Protein 5AFG (pdb70)

InterPro domains:
  IPR001841 Zinc finger, RING-type [PS50089] (438-479)
  IPR001876 Zinc finger, RanBP2-type [PF00641] (300-327)
  IPR001876 Zinc finger, RanBP2-type [PS01358] (303-322)
  IPR001876 Zinc finger, RanBP2-type [PS50199] (299-328)
  IPR003121 SWIB/MDM2 domain [PF02201] (34-95)
  IPR003121 SWIB/MDM2 domain [PS51925] (26-109)
  IPR013083 Zinc finger, RING/FYVE/PHD-type [G3DSA:3.30.40.10] (427-491)
  IPR016495 p53 negative regulator Mdm2/Mdm4 [PIRSF006748] (1-491)
  IPR028340 E3 ubiquitin-protein ligase Mdm2 [PIRSF500700] (4-491)
  IPR036443 Zinc finger, RanBP2-type superfamily [SSF90209] (290-334)
  IPR036885 SWIB/MDM2 domain superfamily [G3DSA:1.10.245.10] (1-114)
  IPR036885 SWIB/MDM2 domain superfamily [SSF47592] (18-120)
  IPR036885 SWIB/MDM2 domain superfamily [SSF47592] (189-283)
  IPR044080 MDM2, modified RING finger, HC subclass [cd16783] (435-491)

GO terms:
  GO:0005515 protein binding (F, IPI)
  GO:0061630 ubiquitin protein ligase activity (F, IDA)
  GO:0043161 proteasome-mediated ubiquitin-dependent protein catabolic process (P, IDA)
  GO:1901797 negative regulation of signal transduction by p53 class mediator (P, IDA)
  GO:0061630 ubiquitin protein ligase activity (F, TAS)
  GO:0043161 proteasome-mediated ubiquitin-dependent protein catabolic process (P, TAS)
  GO:1901797 negative regulation of signal transduction by p53 class mediator (P, TAS)
  GO:0000209 protein polyubiquitination (P, TAS)
  GO:0006511 ubiquitin-dependent protein catabolic process (P, IGI)
  GO:0051865 protein autoubiquitination (P, IMP)
  GO:0006511 ubiquitin-dependent protein catabolic process (P, IMP)
  GO:0008097 5S rRNA binding (F, IDA)
  GO:0005634 nucleus (C, IDA)
  GO:0005730 nucleolus (C, IDA)
  GO:0005737 cytoplasm (C, IDA)
  GO:0016874 ligase activity (F, IDA)
  GO:0043021 ribonucleoprotein complex binding (F, IDA)
  GO:0016567 protein ubiquitination (P, IDA)
  GO:0006511 ubiquitin-dependent protein catabolic process (P, IDA)
  GO:0006915 apoptotic process (P, IDA)

CATH classification: 1.10.245.10

Sequence (94 aa):
TLVRPKPLLLKLLKSVGAQKDTYTMKEVLFYLLGQYIMTTKRLYDDAAQQHIVYCSNDLLGDLFGVPSFSVKEHRKIYTMIYRNLVTFAEYWAQLAS

Organism: Homo sapiens (NCBI:txid9606)

Secondary structur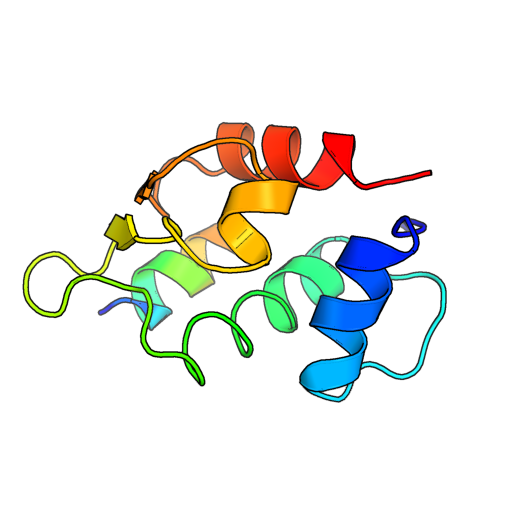e (DSSP, 8-state):
-EE-B-HHHHHHHHTTT---S-EEHHHHHHHHHHHHHHTT-B-SSSTTEEE-TTSHHHHHHTSSEEETT-HHHHHHHHHTTB-/-HHHHHHHHH-

Solvent-accessible surface area: 5499 Å² total

Structure (mmCIF, N/CA/C/O backbone):
data_5AFG
#
_entry.id   5AFG
#
_cell.length_a   36.821
_cell.length_b   36.821
_cell.length_c   177.416
_cell.angle_alpha   90.00
_cell.angle_beta   90.00
_cell.angle_gamma   90.00
#
_symmetry.space_group_name_H-M   'P 41 21 2'
#
loop_
_entity.id
_entity.type
_entity.pdbx_description
1 polymer 'E3 UBIQUITIN-PROTEIN LIGASE MDM2'
2 polymer 'STAPLED PEPTIDE'
3 non-polymer "1,8-DIETHYL-1,8-DIHYDRODIBENZO[3,4:7,8][1,2,3]TRIAZOLO[4',5':5,6]CYCLOOCTA[1,2-D][1,2,3]TRIAZOLE"
4 water water
#
loop_
_atom_site.group_PDB
_atom_site.id
_atom_site.type_symbol
_atom_site.label_atom_id
_atom_site.label_alt_id
_atom_site.label_comp_id
_atom_site.label_asym_id
_atom_site.label_entity_id
_atom_site.label_seq_id
_atom_site.pdbx_PDB_ins_code
_atom_site.Cartn_x
_atom_site.Cartn_y
_atom_site.Cartn_z
_atom_site.occupancy
_atom_site.B_iso_or_equiv
_atom_site.auth_seq_id
_atom_site.auth_comp_id
_atom_site.auth_asym_id
_atom_site.auth_atom_id
_atom_site.pdbx_PDB_model_num
ATOM 1 N N . THR A 1 15 ? 15.062 2.645 -31.696 1.00 59.01 26 THR A N 1
ATOM 2 C CA . THR A 1 15 ? 13.589 2.467 -31.892 1.00 48.45 26 THR A CA 1
ATOM 3 C C . THR A 1 15 ? 12.983 1.751 -30.631 1.00 43.80 26 THR A C 1
ATOM 4 O O . THR A 1 15 ? 12.461 2.456 -29.795 1.00 30.32 26 THR A O 1
ATOM 8 N N . LEU A 1 16 ? 13.119 0.422 -30.465 1.00 38.69 27 LEU A N 1
ATOM 9 C CA . LEU A 1 16 ? 12.156 -0.398 -29.650 1.00 38.31 27 LEU A CA 1
ATOM 10 C C . LEU A 1 16 ? 12.681 -1.188 -28.446 1.00 38.00 27 LEU A C 1
ATOM 11 O O . LEU A 1 16 ? 13.782 -1.717 -28.501 1.00 43.13 27 LEU A O 1
ATOM 16 N N . VAL A 1 17 ? 11.849 -1.311 -27.389 1.00 29.20 28 VAL A N 1
ATOM 17 C CA . VAL A 1 17 ? 12.181 -2.054 -26.192 1.00 22.56 28 VAL A CA 1
ATOM 18 C C . VAL A 1 17 ? 11.099 -3.061 -25.769 1.00 22.03 28 VAL A C 1
ATOM 19 O O . VAL A 1 17 ? 9.944 -2.910 -26.130 1.00 22.44 28 VAL A O 1
ATOM 23 N N . ARG A 1 18 ? 11.533 -4.084 -25.081 1.00 19.59 29 ARG A N 1
ATOM 24 C CA . ARG A 1 18 ? 10.699 -5.192 -24.626 1.00 22.32 29 ARG A CA 1
ATOM 25 C C . ARG A 1 18 ? 10.648 -5.263 -23.113 1.00 21.30 29 ARG A C 1
ATOM 26 O O . ARG A 1 18 ? 11.564 -5.822 -22.415 1.00 21.10 29 ARG A O 1
ATOM 34 N N . PRO A 1 19 ? 9.531 -4.754 -22.545 1.00 19.44 30 PRO A N 1
ATOM 35 C CA . PRO A 1 19 ? 9.375 -4.868 -21.111 1.00 19.27 30 PRO A CA 1
ATOM 36 C C . PRO A 1 19 ? 9.346 -6.304 -20.661 1.00 22.27 30 PRO A C 1
ATOM 37 O O . PRO A 1 19 ? 8.746 -7.194 -21.324 1.00 21.56 30 PRO A O 1
ATOM 41 N N . LYS A 1 20 ? 9.985 -6.501 -19.538 1.00 21.91 31 LYS A N 1
ATOM 42 C CA . LYS A 1 20 ? 9.777 -7.686 -18.752 1.00 24.77 31 LYS A CA 1
ATOM 43 C C . LYS A 1 20 ? 8.358 -7.794 -18.222 1.00 24.70 31 LYS A C 1
ATOM 44 O O . LYS A 1 20 ? 7.598 -6.822 -18.277 1.00 23.37 31 LYS A O 1
ATOM 50 N N . PRO A 1 21 ? 7.979 -8.992 -17.746 1.00 24.99 32 PRO A N 1
ATOM 51 C CA . PRO A 1 21 ? 6.581 -9.297 -17.479 1.00 24.15 32 PRO A CA 1
ATOM 52 C C . PRO A 1 21 ? 5.915 -8.364 -16.525 1.00 23.08 32 PRO A C 1
ATOM 53 O O . PRO A 1 21 ? 4.810 -7.978 -16.797 1.00 23.71 32 PRO A O 1
ATOM 57 N N . LEU A 1 22 ? 6.571 -7.962 -15.446 1.00 21.42 33 LEU A N 1
ATOM 58 C CA . LEU A 1 22 ? 5.893 -7.157 -14.442 1.00 22.75 33 LEU A CA 1
ATOM 59 C C . LEU A 1 22 ? 5.694 -5.726 -14.892 1.00 21.59 33 LEU A C 1
ATOM 60 O O . LEU A 1 22 ? 4.630 -5.147 -14.649 1.00 20.60 33 LEU A O 1
ATOM 65 N N . LEU A 1 23 ? 6.709 -5.165 -15.558 1.00 19.19 34 LEU A N 1
ATOM 66 C CA . LEU A 1 23 ? 6.554 -3.848 -16.166 1.00 19.13 34 LEU A CA 1
ATOM 67 C C . LEU A 1 23 ? 5.469 -3.865 -17.241 1.00 18.40 34 LEU A C 1
ATOM 68 O O . LEU A 1 23 ? 4.687 -2.935 -17.352 1.00 16.07 34 LEU A O 1
ATOM 73 N N . LEU A 1 24 ? 5.402 -4.945 -18.020 1.00 18.16 35 LEU A N 1
ATOM 74 C CA . LEU A 1 24 ? 4.429 -5.065 -19.044 1.00 19.18 35 LEU A CA 1
ATOM 75 C C . LEU A 1 24 ? 3.017 -5.108 -18.449 1.00 18.84 35 LEU A C 1
ATOM 76 O O . LEU A 1 24 ? 2.082 -4.467 -18.950 1.00 17.30 35 LEU A O 1
ATOM 81 N N . LYS A 1 25 ? 2.878 -5.779 -17.345 1.00 18.80 36 LYS A N 1
ATOM 82 C CA . LYS A 1 25 ? 1.619 -5.758 -16.632 1.00 22.32 36 LYS A CA 1
ATOM 83 C C . LYS A 1 25 ? 1.238 -4.357 -16.171 1.00 20.83 36 LYS A C 1
ATOM 84 O O . LYS A 1 25 ? 0.118 -3.955 -16.344 1.00 19.94 36 LYS A O 1
ATOM 90 N N . LEU A 1 26 ? 2.168 -3.615 -15.590 1.00 19.21 37 LEU A N 1
ATOM 91 C CA . LEU A 1 26 ? 1.900 -2.209 -15.251 1.00 18.07 37 LEU A CA 1
ATOM 92 C C . LEU A 1 26 ? 1.386 -1.396 -16.456 1.00 17.90 37 LEU A C 1
ATOM 93 O O . LEU A 1 26 ? 0.343 -0.707 -16.364 1.00 18.76 37 LEU A O 1
ATOM 98 N N . LEU A 1 27 ? 2.102 -1.468 -17.588 1.00 17.08 38 LEU A N 1
ATOM 99 C CA . LEU A 1 27 ? 1.731 -0.701 -18.793 1.00 18.57 38 LEU A CA 1
ATOM 100 C C . LEU A 1 27 ? 0.330 -1.113 -19.332 1.00 18.10 38 LEU A C 1
ATOM 101 O O . LEU A 1 27 ? -0.458 -0.263 -19.696 1.00 18.55 38 LEU A O 1
ATOM 106 N N . LYS A 1 28 ? 0.076 -2.413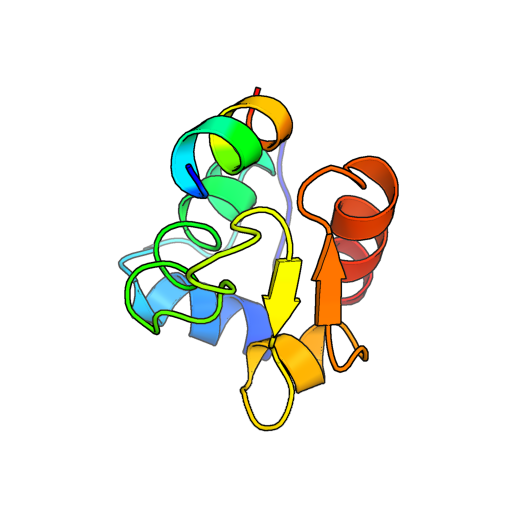 -19.353 1.00 15.89 39 LYS A N 1
ATOM 107 C CA . LYS A 1 28 ? -1.188 -2.939 -19.870 1.00 19.41 39 LYS A CA 1
ATOM 108 C C . LYS A 1 28 ? -2.350 -2.535 -18.949 1.00 18.63 39 LYS A C 1
ATOM 109 O O . LYS A 1 28 ? -3.485 -2.375 -19.402 1.00 21.38 39 LYS A O 1
ATOM 115 N N . SER A 1 29 ? -2.045 -2.287 -17.695 1.00 17.15 40 SER A N 1
ATOM 116 C CA . SER A 1 29 ? -3.054 -1.807 -16.755 1.00 21.05 40 SER A CA 1
ATOM 117 C C . SER A 1 29 ? -3.565 -0.419 -17.078 1.00 22.51 40 SER A C 1
ATOM 118 O O . SER A 1 29 ? -4.628 -0.040 -16.576 1.00 21.13 40 SER A O 1
ATOM 121 N N . VAL A 1 30 ? -2.838 0.337 -17.905 1.00 17.73 41 VAL A N 1
ATOM 122 C CA . VAL A 1 30 ? -3.287 1.696 -18.293 1.00 18.58 41 VAL A CA 1
ATOM 123 C C . VAL A 1 30 ? -3.445 1.778 -19.786 1.00 17.38 41 VAL A C 1
ATOM 124 O O . VAL A 1 30 ? -3.232 2.826 -20.385 1.00 18.50 41 VAL A O 1
ATOM 128 N N . GLY A 1 31 ? -3.816 0.667 -20.406 1.00 16.58 42 GLY A N 1
ATOM 129 C CA . GLY A 1 31 ? -4.226 0.672 -21.804 1.00 18.30 42 GLY A CA 1
ATOM 130 C C . GLY A 1 31 ? -3.269 0.202 -22.895 1.00 19.21 42 GLY A C 1
ATOM 131 O O . GLY A 1 31 ? -3.637 0.102 -24.045 1.00 17.89 42 GLY A O 1
ATOM 132 N N . ALA A 1 32 ? -2.052 -0.147 -22.512 1.00 17.29 43 ALA A N 1
ATOM 133 C CA . ALA A 1 32 ? -1.034 -0.534 -23.518 1.00 17.02 43 ALA A CA 1
ATOM 134 C C . ALA A 1 32 ? -1.399 -1.867 -24.125 1.00 16.01 43 ALA A C 1
ATOM 135 O O . ALA A 1 32 ? -1.905 -2.749 -23.439 1.00 15.71 43 ALA A O 1
ATOM 137 N N . GLN A 1 33 ? -1.153 -2.001 -25.423 1.00 17.37 44 GLN A N 1
ATOM 138 C CA . GLN A 1 33 ? -1.671 -3.137 -26.167 1.00 20.39 44 GLN A CA 1
ATOM 139 C C . GLN A 1 33 ? -0.563 -4.032 -26.712 1.00 22.81 44 GLN A C 1
ATOM 140 O O . GLN A 1 33 ? -0.866 -5.017 -27.352 1.00 24.02 44 GLN A O 1
ATOM 146 N N . LYS A 1 34 ? 0.694 -3.644 -26.556 1.00 22.89 45 LYS A N 1
ATOM 147 C CA . LYS A 1 34 ? 1.813 -4.276 -27.307 1.00 22.75 45 LYS A CA 1
ATOM 148 C C . LYS A 1 34 ? 2.779 -5.023 -26.405 1.00 23.54 45 LYS A C 1
ATOM 149 O O . LYS A 1 34 ? 2.661 -4.932 -25.176 1.00 20.15 45 LYS A O 1
ATOM 155 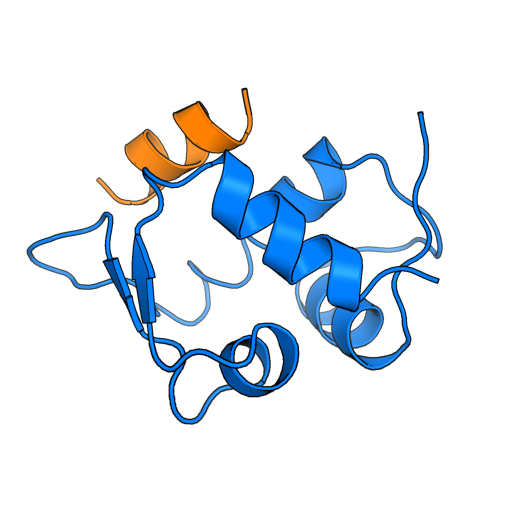N N . ASP A 1 35 ? 3.728 -5.784 -27.024 1.00 23.16 46 ASP A N 1
ATOM 156 C CA . ASP A 1 35 ? 4.832 -6.397 -26.286 1.00 23.71 46 ASP A CA 1
ATOM 157 C C . ASP A 1 35 ? 6.117 -5.590 -26.356 1.00 21.64 46 ASP A C 1
ATOM 158 O O . ASP A 1 35 ? 7.007 -5.802 -25.565 1.00 21.87 46 ASP A O 1
ATOM 163 N N . THR A 1 36 ? 6.191 -4.707 -27.318 1.00 21.37 47 THR A N 1
ATOM 164 C CA . THR A 1 36 ? 7.340 -3.863 -27.489 1.00 22.53 47 THR A CA 1
ATOM 165 C C . THR A 1 36 ? 6.893 -2.429 -27.775 1.00 20.18 47 THR A C 1
ATOM 166 O O . THR A 1 36 ? 5.805 -2.197 -28.304 1.00 19.42 47 THR A O 1
ATOM 170 N N . TYR A 1 37 ? 7.736 -1.477 -27.374 1.00 19.46 48 TYR A N 1
ATOM 171 C CA . TYR A 1 37 ? 7.422 -0.060 -27.333 1.00 19.56 48 TYR A CA 1
ATOM 172 C C . TYR A 1 37 ? 8.625 0.789 -27.617 1.00 19.49 48 TYR A C 1
ATOM 173 O O . TYR A 1 37 ? 9.741 0.367 -27.337 1.00 24.75 48 TYR A O 1
ATOM 182 N N . THR A 1 38 ? 8.401 2.003 -28.054 1.00 18.77 49 THR A N 1
ATOM 183 C CA . THR A 1 38 ? 9.436 3.014 -27.947 1.00 21.36 49 THR A CA 1
ATOM 184 C C . THR A 1 38 ? 9.546 3.433 -26.478 1.00 22.61 49 THR A C 1
ATOM 185 O O . THR A 1 38 ? 8.591 3.255 -25.710 1.00 20.55 49 THR A O 1
ATOM 189 N N . MET A 1 39 ? 10.699 3.977 -26.090 1.00 22.76 50 MET A N 1
ATOM 190 C CA . MET A 1 39 ? 10.831 4.519 -24.748 1.00 21.99 50 MET A CA 1
ATOM 191 C C . MET A 1 39 ? 9.816 5.612 -24.489 1.00 20.10 50 MET A C 1
ATOM 192 O O . MET A 1 39 ? 9.328 5.711 -23.373 1.00 17.74 50 MET A O 1
ATOM 197 N N . LYS A 1 40 ? 9.488 6.414 -25.493 1.00 19.18 51 LYS A N 1
ATOM 198 C CA . LYS A 1 40 ? 8.570 7.512 -25.239 1.00 21.04 51 LYS A CA 1
ATOM 199 C C . LYS A 1 40 ? 7.177 6.943 -24.903 1.00 17.52 51 LYS A C 1
ATOM 200 O O . LYS A 1 40 ? 6.488 7.522 -24.079 1.00 16.17 51 LYS A O 1
ATOM 206 N N . GLU A 1 41 ? 6.790 5.864 -25.583 1.00 15.84 52 GLU A N 1
ATOM 207 C CA . GLU A 1 41 ? 5.513 5.158 -25.238 1.00 16.10 52 GLU A CA 1
ATOM 208 C C . GLU A 1 41 ? 5.564 4.542 -23.828 1.00 15.24 52 GLU A C 1
ATOM 209 O O . GLU A 1 41 ? 4.561 4.546 -23.070 1.00 14.45 52 GLU A O 1
ATOM 215 N N . VAL A 1 42 ? 6.708 3.954 -23.481 1.00 14.49 53 VAL A N 1
ATOM 216 C CA . VAL A 1 42 ? 6.912 3.498 -22.117 1.00 14.26 53 VAL A CA 1
ATOM 217 C C . VAL A 1 42 ? 6.690 4.638 -21.106 1.00 13.08 53 VAL A C 1
ATOM 218 O O . VAL A 1 42 ? 5.957 4.443 -20.158 1.00 11.59 53 VAL A O 1
ATOM 222 N N . LEU A 1 43 ? 7.291 5.820 -21.317 1.00 12.06 54 LEU A N 1
ATOM 223 C CA . LEU A 1 43 ? 7.172 6.950 -20.404 1.00 12.47 54 LEU A CA 1
ATOM 224 C C . LEU A 1 43 ? 5.702 7.397 -20.394 1.00 13.80 54 LEU A C 1
ATOM 225 O O . LEU A 1 43 ? 5.197 7.740 -19.371 1.00 12.71 54 LEU A O 1
ATOM 230 N N . PHE A 1 44 ? 5.076 7.345 -21.557 1.00 12.42 55 PHE A N 1
ATOM 231 C CA . PHE A 1 44 ? 3.682 7.739 -21.698 1.00 14.09 55 PHE A CA 1
ATOM 232 C C . PHE A 1 44 ? 2.768 6.903 -20.811 1.00 12.64 55 PHE A C 1
ATOM 233 O O . PHE A 1 44 ? 2.000 7.477 -20.018 1.00 13.40 55 PHE A O 1
ATOM 241 N N . TYR A 1 45 ? 2.841 5.575 -20.931 1.00 12.97 56 TYR A N 1
ATOM 242 C CA . TYR A 1 45 ? 2.028 4.719 -20.076 1.00 13.04 56 TYR A CA 1
ATOM 243 C C . TYR A 1 45 ? 2.418 4.773 -18.614 1.00 15.64 56 TYR A C 1
ATOM 244 O O . TYR A 1 45 ? 1.549 4.738 -17.714 1.00 14.93 56 TYR A O 1
ATOM 253 N N . LEU A 1 46 ? 3.739 4.893 -18.328 1.00 14.73 57 LEU A N 1
ATOM 254 C CA A LEU A 1 46 ? 4.153 5.064 -16.963 0.50 15.18 57 LEU A CA 1
ATOM 255 C C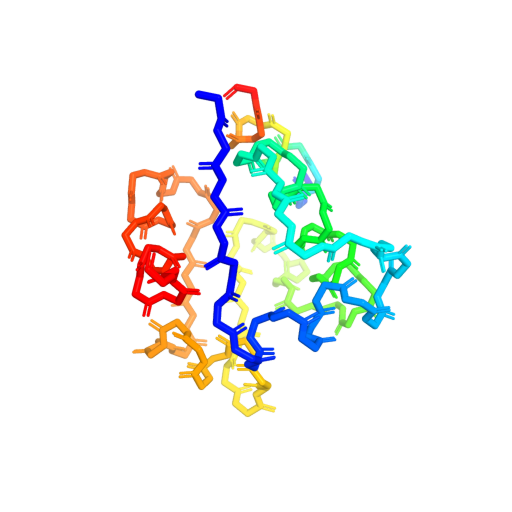A B LEU A 1 46 ? 4.253 5.064 -16.963 0.50 15.18 57 LEU A CA 1
ATOM 256 C C . LEU A 1 46 ? 3.557 6.337 -16.362 1.00 13.59 57 LEU A C 1
ATOM 257 O O . LEU A 1 46 ? 3.122 6.355 -15.196 1.00 12.69 57 LEU A O 1
ATOM 266 N N . GLY A 1 47 ? 3.556 7.427 -17.111 1.00 13.06 58 GLY A N 1
ATOM 267 C CA . GLY A 1 47 ? 2.895 8.667 -16.694 1.00 13.49 58 GLY A CA 1
ATOM 268 C C . GLY A 1 47 ? 1.390 8.484 -16.343 1.00 14.00 58 GLY A C 1
ATOM 269 O O . GLY A 1 47 ? 0.901 9.027 -15.325 1.00 13.74 58 GLY A O 1
ATOM 270 N N . GLN A 1 48 ? 0.653 7.796 -17.222 1.00 13.31 59 GLN A N 1
ATOM 271 C CA . GLN A 1 48 ? -0.759 7.443 -16.952 1.00 14.56 59 GLN A CA 1
ATOM 272 C C . GLN A 1 48 ? -0.906 6.711 -15.642 1.00 14.96 59 GLN A C 1
ATOM 273 O O . GLN A 1 48 ? -1.776 7.065 -14.804 1.00 16.06 59 GLN A O 1
ATOM 279 N N . TYR A 1 49 ? -0.023 5.731 -15.422 1.00 14.97 60 TYR A N 1
ATOM 280 C CA . TYR A 1 49 ? 0.014 4.976 -14.201 1.00 15.93 60 TYR A CA 1
ATOM 281 C C . TYR A 1 49 ? 0.201 5.845 -12.939 1.00 16.44 60 TYR A C 1
ATOM 282 O O . TYR A 1 49 ? -0.564 5.745 -11.976 1.00 14.47 60 TYR A O 1
ATOM 291 N N . ILE A 1 50 ? 1.198 6.728 -12.950 1.00 14.49 61 ILE A N 1
ATOM 292 C CA . ILE A 1 50 ? 1.553 7.559 -11.809 1.00 14.99 61 ILE A CA 1
ATOM 293 C C . ILE A 1 50 ? 0.364 8.480 -11.487 1.00 17.53 61 ILE A C 1
ATOM 294 O O . ILE A 1 50 ? -0.035 8.632 -10.303 1.00 15.32 61 ILE A O 1
ATOM 299 N N . MET A 1 51 ? -0.211 9.060 -12.530 1.00 16.79 62 MET A N 1
ATOM 300 C CA . MET A 1 51 ? -1.361 9.924 -12.377 1.00 21.70 62 MET A CA 1
ATOM 301 C C . MET A 1 51 ? -2.571 9.168 -11.890 1.00 22.07 62 MET A C 1
ATOM 302 O O . MET A 1 51 ? -3.236 9.648 -10.983 1.00 23.36 62 MET A O 1
ATOM 307 N N . THR A 1 52 ? -2.916 8.0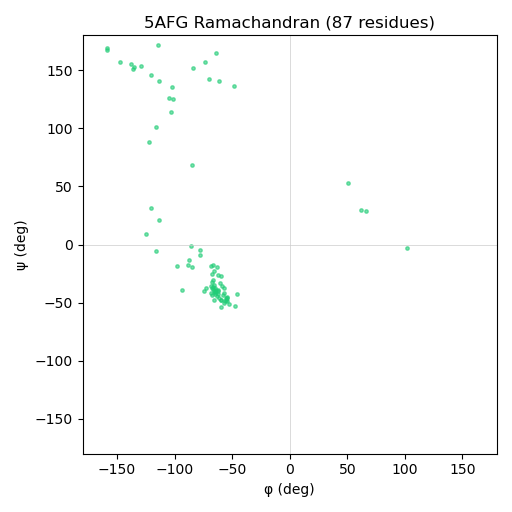26 -12.477 1.00 22.94 63 THR A N 1
ATOM 308 C CA A THR A 1 52 ? -4.109 7.314 -12.028 0.50 23.51 63 THR A CA 1
ATOM 309 C CA B THR A 1 52 ? -4.115 7.339 -12.015 0.50 23.40 63 THR A CA 1
ATOM 310 C C . THR A 1 52 ? -3.965 6.931 -10.553 1.00 25.27 63 THR A C 1
ATOM 311 O O . THR A 1 52 ? -4.926 7.030 -9.803 1.00 22.71 63 THR A O 1
ATOM 318 N N . LYS A 1 53 ? -2.765 6.480 -10.142 1.00 22.70 64 LYS A N 1
ATOM 319 C CA . LYS A 1 53 ? -2.572 6.083 -8.769 1.00 22.88 64 LYS A CA 1
ATOM 320 C C . LYS A 1 53 ? -2.201 7.227 -7.822 1.00 22.37 64 LYS A C 1
ATOM 321 O O . LYS A 1 53 ? -1.992 6.974 -6.631 1.00 23.81 64 LYS A O 1
ATOM 327 N N . ARG A 1 54 ? -2.065 8.451 -8.350 1.00 21.23 65 ARG A N 1
ATOM 328 C CA . ARG A 1 54 ? -1.712 9.648 -7.573 1.00 24.17 65 ARG A CA 1
ATOM 329 C C . ARG A 1 54 ? -0.500 9.459 -6.710 1.00 25.30 65 ARG A C 1
ATOM 330 O O . ARG A 1 54 ? -0.528 9.762 -5.502 1.00 22.48 65 ARG A O 1
ATOM 338 N N . LEU A 1 55 ? 0.593 9.006 -7.318 1.00 20.14 66 LEU A N 1
ATOM 339 C CA . LEU A 1 55 ? 1.783 8.641 -6.552 1.00 19.22 66 LEU A CA 1
ATOM 340 C C . LEU A 1 55 ? 2.701 9.818 -6.307 1.00 18.60 66 LEU A C 1
ATOM 341 O O . LEU A 1 55 ? 3.564 9.711 -5.510 1.00 19.85 66 LEU A O 1
ATOM 346 N N . TYR A 1 56 ? 2.500 10.935 -7.007 1.00 19.34 67 TYR A N 1
ATOM 347 C CA . TYR A 1 56 ? 3.323 12.120 -6.827 1.00 20.47 67 TYR A CA 1
ATOM 348 C C . TYR A 1 56 ? 2.856 12.975 -5.664 1.00 25.59 67 TYR A C 1
ATOM 349 O O . TYR A 1 56 ? 1.651 12.966 -5.317 1.00 23.90 67 TYR A O 1
ATOM 358 N N . ASP A 1 57 ? 3.809 13.690 -5.072 1.00 23.35 68 ASP A N 1
ATOM 359 C CA A ASP A 1 57 ? 3.569 14.546 -3.873 0.50 27.08 68 ASP A CA 1
ATOM 360 C CA B ASP A 1 57 ? 3.669 14.546 -3.873 0.50 27.08 68 ASP A CA 1
ATOM 361 C C . ASP A 1 57 ? 2.731 15.759 -4.274 1.00 24.58 68 ASP A C 1
ATOM 362 O O . ASP A 1 57 ? 3.058 16.439 -5.198 1.00 21.18 68 ASP A O 1
ATOM 371 N N . ALA A 1 58 ? 1.612 16.007 -3.620 1.00 26.58 69 ALA A N 1
ATOM 372 C CA . ALA A 1 58 ? 0.775 17.134 -3.991 1.00 28.63 69 ALA A CA 1
ATOM 373 C C . ALA A 1 58 ? 1.452 18.510 -3.895 1.00 27.09 69 ALA A C 1
ATOM 374 O O . ALA A 1 58 ? 1.104 19.394 -4.650 1.00 23.50 69 ALA A O 1
ATOM 376 N N . ALA A 1 59 ? 2.446 18.680 -3.022 1.00 27.49 70 ALA A N 1
ATOM 377 C CA . ALA A 1 59 ? 3.120 19.990 -2.839 1.00 30.81 70 ALA A CA 1
ATOM 378 C C . ALA A 1 59 ? 4.378 20.122 -3.723 1.00 36.09 70 ALA A C 1
ATOM 379 O O . ALA A 1 59 ? 4.643 21.174 -4.325 1.00 40.11 70 ALA A O 1
ATOM 381 N N . GLN A 1 60 ? 5.124 19.017 -3.840 1.00 34.10 71 GLN A N 1
ATOM 382 C CA . GLN A 1 60 ? 6.347 18.994 -4.627 1.00 30.19 71 GLN A CA 1
ATOM 383 C C . GLN A 1 60 ? 6.121 17.899 -5.668 1.00 21.95 71 GLN A C 1
ATOM 384 O O . GLN A 1 60 ? 6.428 16.742 -5.435 1.00 19.26 71 GLN A O 1
ATOM 390 N N . GLN A 1 61 ? 5.528 18.316 -6.777 1.00 21.05 72 GLN A N 1
ATOM 391 C CA . GLN A 1 61 ? 4.954 17.424 -7.737 1.00 20.84 72 GLN A CA 1
ATOM 392 C C . GLN A 1 61 ? 5.960 16.760 -8.625 1.00 19.58 72 GLN A C 1
ATOM 393 O O . GLN A 1 61 ? 5.595 15.858 -9.374 1.00 21.14 72 GLN A O 1
ATOM 399 N N . HIS A 1 62 ? 7.229 17.125 -8.507 1.00 18.11 73 HIS A N 1
ATOM 400 C CA . HIS A 1 62 ? 8.266 16.304 -9.115 1.00 18.38 73 HIS A CA 1
ATOM 401 C C . HIS A 1 62 ? 8.645 15.031 -8.349 1.00 17.28 73 HIS A C 1
ATOM 402 O O . HIS A 1 62 ? 9.412 14.201 -8.878 1.00 15.06 73 HIS A O 1
ATOM 409 N N . ILE A 1 63 ? 8.163 14.839 -7.112 1.00 14.25 74 ILE A N 1
ATOM 410 C CA . ILE A 1 63 ? 8.613 13.723 -6.340 1.00 16.80 74 ILE A CA 1
ATOM 411 C C . ILE A 1 63 ? 7.538 12.638 -6.410 1.00 16.72 74 ILE A C 1
ATOM 412 O O . ILE A 1 63 ? 6.355 12.897 -6.118 1.00 18.39 74 ILE A O 1
ATOM 417 N N . VAL A 1 64 ? 7.935 11.448 -6.826 1.00 16.04 75 VAL A N 1
ATOM 418 C CA . VAL A 1 64 ? 7.043 10.314 -6.944 1.00 15.65 75 VAL A CA 1
ATOM 419 C C . VAL A 1 64 ? 7.332 9.373 -5.775 1.00 18.93 75 VAL A C 1
ATOM 420 O O . VAL A 1 64 ? 8.510 8.958 -5.539 1.00 15.98 75 VAL A O 1
ATOM 424 N N . TYR A 1 65 ? 6.257 9.042 -5.032 1.00 17.76 76 TYR A N 1
ATOM 425 C CA . TYR A 1 65 ? 6.372 8.083 -3.900 1.00 21.24 76 TYR A CA 1
ATOM 426 C C . TYR A 1 65 ? 5.825 6.755 -4.298 1.00 23.49 76 TYR A C 1
ATOM 427 O O . TYR A 1 65 ? 4.634 6.625 -4.568 1.00 22.78 76 TYR A O 1
ATOM 436 N N . CYS A 1 66 ? 6.705 5.780 -4.368 1.00 23.99 77 CYS A N 1
ATOM 437 C CA . CYS A 1 66 ? 6.349 4.487 -4.972 1.00 24.47 77 CYS A CA 1
ATOM 438 C C . CYS A 1 66 ? 6.599 3.335 -4.039 1.00 25.29 77 CYS A C 1
ATOM 439 O O . CYS A 1 66 ? 6.458 2.202 -4.421 1.00 25.41 77 CYS A O 1
ATOM 442 N N . SER A 1 67 ? 6.911 3.632 -2.774 1.00 34.62 78 SER A N 1
ATOM 443 C CA . SER A 1 67 ? 6.787 2.660 -1.679 1.00 35.01 78 SER A CA 1
ATOM 444 C C . SER A 1 67 ? 5.478 1.965 -1.672 1.00 34.79 78 SER A C 1
ATOM 445 O O . SER A 1 67 ? 4.436 2.581 -1.820 1.00 39.66 78 SER A O 1
ATOM 448 N N . ASN A 1 68 ? 5.515 0.677 -1.463 1.00 37.59 79 ASN A N 1
ATOM 449 C CA . ASN A 1 68 ? 4.288 -0.050 -1.326 1.00 45.03 79 ASN A CA 1
ATOM 450 C C . ASN A 1 68 ? 3.417 0.018 -2.593 1.00 45.10 79 ASN A C 1
ATOM 451 O O . ASN A 1 68 ? 2.169 -0.019 -2.537 1.00 37.03 79 ASN A O 1
ATOM 456 N N . ASP A 1 69 ? 4.089 0.145 -3.744 1.00 35.61 80 ASP A N 1
ATOM 457 C CA . ASP A 1 69 ? 3.405 0.049 -5.022 1.00 30.53 80 ASP A CA 1
ATOM 458 C C . ASP A 1 69 ? 4.244 -0.842 -5.927 1.00 23.47 80 ASP A C 1
ATOM 459 O O . ASP A 1 69 ? 5.443 -0.915 -5.775 1.00 25.88 80 ASP A O 1
ATOM 464 N N . LEU A 1 70 ? 3.597 -1.500 -6.875 1.00 26.20 81 LEU A N 1
ATOM 465 C CA . LEU A 1 70 ? 4.267 -2.264 -7.902 1.00 24.37 81 LEU A CA 1
ATOM 466 C C . LEU A 1 70 ? 5.445 -1.434 -8.502 1.00 25.68 81 LEU A C 1
ATOM 467 O O . LEU A 1 70 ? 6.552 -1.955 -8.697 1.00 25.54 81 LEU A O 1
ATOM 472 N N . LEU A 1 71 ? 5.211 -0.134 -8.743 1.00 22.14 82 LEU A N 1
ATOM 473 C CA . LEU A 1 71 ? 6.267 0.686 -9.354 1.00 19.98 82 LEU A CA 1
ATOM 474 C C . LEU A 1 71 ? 7.556 0.671 -8.531 1.00 19.20 82 LEU A C 1
ATOM 475 O O . LEU A 1 71 ? 8.657 0.673 -9.045 1.00 19.75 82 LEU A O 1
ATOM 480 N N . GLY A 1 72 ? 7.405 0.672 -7.213 1.00 20.60 83 GLY A N 1
ATOM 481 C CA . GLY A 1 72 ? 8.552 0.690 -6.331 1.00 22.72 83 GLY A CA 1
ATOM 482 C C . GLY A 1 72 ? 9.296 -0.605 -6.291 1.00 22.08 83 GLY A C 1
ATOM 483 O O . GLY A 1 72 ? 10.523 -0.600 -6.247 1.00 26.98 83 GLY A O 1
ATOM 484 N N . ASP A 1 73 ? 8.562 -1.701 -6.348 1.00 23.98 84 ASP A N 1
ATOM 485 C CA . ASP A 1 73 ? 9.149 -3.021 -6.586 1.00 28.61 84 ASP A CA 1
ATOM 486 C C . ASP A 1 73 ? 9.994 -3.047 -7.901 1.00 30.57 84 ASP A C 1
ATOM 487 O O . ASP A 1 73 ? 11.145 -3.529 -7.904 1.00 27.25 84 ASP A O 1
ATOM 492 N N . LEU A 1 74 ? 9.445 -2.491 -8.988 1.00 24.15 85 LEU A N 1
ATOM 493 C CA . LEU A 1 74 ? 10.179 -2.461 -10.250 1.00 23.10 85 LEU A CA 1
ATOM 494 C C . LEU A 1 74 ? 11.396 -1.589 -10.266 1.00 20.88 85 LEU A C 1
ATOM 495 O O . LEU A 1 74 ? 12.425 -1.963 -10.852 1.00 20.10 85 LEU A O 1
ATOM 500 N N . PHE A 1 75 ? 11.275 -0.405 -9.704 1.00 17.39 86 PHE A N 1
ATOM 501 C CA . PHE A 1 75 ? 12.340 0.587 -9.769 1.00 18.06 86 PHE A CA 1
ATOM 502 C C . PHE A 1 75 ? 13.366 0.369 -8.676 1.00 20.61 86 PHE A C 1
ATOM 503 O O . PHE A 1 75 ? 14.493 0.864 -8.784 1.00 21.77 86 PHE A O 1
ATOM 511 N N . GLY A 1 76 ? 12.975 -0.367 -7.642 1.00 24.59 87 GLY A N 1
ATOM 512 C CA . GLY A 1 76 ? 13.854 -0.630 -6.456 1.00 28.60 87 GLY A CA 1
ATOM 513 C C . GLY A 1 76 ? 14.182 0.603 -5.599 1.00 28.87 87 GLY A C 1
ATOM 514 O O . GLY A 1 76 ? 15.270 0.709 -5.030 1.00 26.85 87 GLY A O 1
ATOM 515 N N . VAL A 1 77 ? 13.280 1.591 -5.582 1.00 24.27 88 VAL A N 1
ATOM 516 C CA . VAL A 1 77 ? 13.404 2.778 -4.761 1.00 22.39 88 VAL A CA 1
ATOM 517 C C . VAL A 1 77 ? 12.039 3.069 -4.170 1.00 23.77 88 VAL A C 1
ATOM 518 O O . VAL A 1 77 ? 11.024 2.624 -4.717 1.00 27.85 88 VAL A O 1
ATOM 522 N N . PRO A 1 78 ? 12.000 3.774 -3.005 1.00 24.17 89 PRO A N 1
ATOM 523 C CA . PRO A 1 78 ? 10.748 4.178 -2.382 1.00 24.16 89 PRO A CA 1
ATOM 524 C C . PRO A 1 78 ? 10.289 5.541 -2.930 1.00 22.24 89 PRO A C 1
ATOM 525 O O . PRO A 1 78 ? 9.119 5.882 -2.808 1.00 22.59 89 PRO A O 1
ATOM 529 N N . SER A 1 79 ? 11.191 6.303 -3.550 1.00 22.09 90 SER A N 1
ATOM 530 C CA . SER A 1 79 ? 10.773 7.489 -4.273 1.00 22.10 90 SER A CA 1
ATOM 531 C C . SER A 1 79 ? 11.812 7.875 -5.273 1.00 20.99 90 SER A C 1
ATOM 532 O O . SER A 1 79 ? 12.924 7.383 -5.231 1.00 22.09 90 SER A O 1
ATOM 535 N N . PHE A 1 80 ? 11.448 8.807 -6.148 1.00 19.08 91 PHE A N 1
ATOM 536 C CA . PHE A 1 80 ? 12.402 9.410 -7.074 1.00 18.50 91 PHE A CA 1
ATOM 537 C C . PHE A 1 80 ? 11.886 10.743 -7.551 1.00 17.52 91 PHE A C 1
ATOM 538 O O . PHE A 1 80 ? 10.695 11.055 -7.360 1.00 16.96 91 PHE A O 1
ATOM 546 N N . SER A 1 81 ? 12.758 11.529 -8.190 1.00 16.78 92 SER A N 1
ATOM 547 C CA . SER A 1 81 ? 12.396 12.830 -8.744 1.00 16.39 92 SER A CA 1
ATOM 548 C C . SER A 1 81 ? 12.219 12.739 -10.229 1.00 15.54 92 SER A C 1
ATOM 549 O O . SER A 1 81 ? 13.119 12.186 -10.933 1.00 13.17 92 SER A O 1
ATOM 552 N N . VAL A 1 82 ? 11.131 13.371 -10.732 1.00 15.09 93 VAL A N 1
ATOM 553 C CA . VAL A 1 82 ? 10.880 13.366 -12.173 1.00 15.42 93 VAL A CA 1
ATOM 554 C C . VAL A 1 82 ? 12.006 14.059 -12.943 1.00 16.46 93 VAL A C 1
ATOM 555 O O . VAL A 1 82 ? 12.283 13.699 -14.116 1.00 16.33 93 VAL A O 1
ATOM 559 N N . LYS A 1 83 ? 12.691 14.996 -12.263 1.00 15.86 94 LYS A N 1
ATOM 560 C CA . LYS A 1 83 ? 13.753 15.765 -12.868 1.00 16.82 94 LYS A CA 1
ATOM 561 C C . LYS A 1 83 ? 14.996 14.954 -13.197 1.00 17.15 94 LYS A C 1
ATOM 562 O O . LYS A 1 83 ? 15.734 15.378 -14.046 1.00 17.56 94 LYS A O 1
ATOM 568 N N . GLU A 1 84 ? 15.144 13.784 -12.595 1.00 16.06 95 GLU A N 1
ATOM 569 C CA . GLU A 1 84 ? 16.263 12.872 -12.801 1.00 18.18 95 GLU A CA 1
ATOM 570 C C . GLU A 1 84 ? 16.085 11.935 -14.002 1.00 14.58 95 GLU A C 1
ATOM 571 O O . GLU A 1 84 ? 15.958 10.7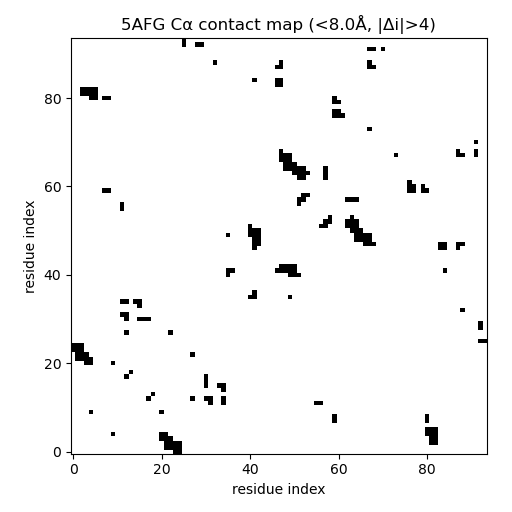17 -13.850 1.00 13.51 95 GLU A O 1
ATOM 577 N N . HIS A 1 85 ? 16.112 12.531 -15.187 1.00 13.69 96 HIS A N 1
ATOM 578 C CA . HIS A 1 85 ? 15.709 11.807 -16.385 1.00 14.67 96 HIS A CA 1
ATOM 579 C C . HIS A 1 85 ? 16.589 10.572 -16.609 1.00 15.81 96 HIS A C 1
ATOM 580 O O . HIS A 1 85 ? 16.093 9.474 -16.846 1.00 14.64 96 HIS A O 1
ATOM 587 N N . ARG A 1 86 ? 17.923 10.749 -16.524 1.00 14.71 97 ARG A N 1
ATOM 588 C CA . ARG A 1 86 ? 18.813 9.633 -16.802 1.00 15.87 97 ARG A CA 1
ATOM 589 C C . ARG A 1 86 ? 18.602 8.501 -15.818 1.00 15.57 97 ARG A C 1
ATOM 590 O O . ARG A 1 86 ? 18.555 7.372 -16.211 1.00 14.68 97 ARG A O 1
ATOM 598 N N . LYS A 1 87 ? 18.397 8.822 -14.539 1.00 15.74 98 LYS A N 1
ATOM 599 C CA . LYS A 1 87 ? 18.179 7.810 -13.510 1.00 18.11 98 LYS A CA 1
ATOM 600 C C . LYS A 1 87 ? 16.859 7.050 -13.725 1.00 15.19 98 LYS A C 1
ATOM 601 O O . LYS A 1 87 ? 16.757 5.879 -13.433 1.00 14.02 98 LYS A O 1
ATOM 607 N N . ILE A 1 88 ? 15.829 7.739 -14.217 1.00 14.89 99 ILE A N 1
ATOM 608 C CA . ILE A 1 88 ? 14.580 7.089 -14.532 1.00 13.60 99 ILE A CA 1
ATOM 609 C C . ILE A 1 88 ? 14.822 6.107 -15.654 1.00 13.71 99 ILE A C 1
ATOM 610 O O . ILE A 1 88 ? 14.327 4.994 -15.597 1.00 13.23 99 ILE A O 1
ATOM 615 N N . TYR A 1 89 ? 15.584 6.477 -16.673 1.00 13.37 100 TYR A N 1
ATOM 616 C CA . TYR A 1 89 ? 15.915 5.489 -17.715 1.00 13.50 100 TYR A CA 1
ATOM 617 C C . TYR A 1 89 ? 16.631 4.280 -17.115 1.00 14.34 100 TYR A C 1
ATOM 618 O O . TYR A 1 89 ? 16.301 3.132 -17.456 1.00 14.88 100 TYR A O 1
ATOM 627 N N . THR A 1 90 ? 17.581 4.504 -16.214 1.00 14.60 101 THR A N 1
ATOM 628 C CA . THR A 1 90 ? 18.238 3.358 -15.531 1.00 15.40 101 THR A CA 1
ATOM 629 C C . THR A 1 90 ? 17.285 2.404 -14.850 1.00 14.54 101 THR A C 1
ATOM 630 O O . THR A 1 90 ? 17.343 1.220 -15.054 1.00 14.41 101 THR A O 1
ATOM 634 N N . MET A 1 91 ? 16.317 2.945 -14.133 1.00 14.25 102 MET A N 1
ATOM 635 C CA . MET A 1 91 ? 15.312 2.182 -13.465 1.00 14.36 102 MET A CA 1
ATOM 636 C C . MET A 1 91 ? 14.415 1.439 -14.387 1.00 14.08 102 MET A C 1
ATOM 637 O O . MET A 1 91 ? 14.089 0.240 -14.160 1.00 15.05 102 MET A O 1
ATOM 642 N N . ILE A 1 92 ? 14.021 2.078 -15.485 1.00 13.91 103 ILE A N 1
ATOM 643 C CA . ILE A 1 92 ? 13.252 1.341 -16.497 1.00 13.17 103 ILE A CA 1
ATOM 644 C C . ILE A 1 92 ? 14.053 0.219 -17.174 1.00 14.29 103 ILE A C 1
ATOM 645 O O . ILE A 1 92 ? 13.533 -0.893 -17.369 1.00 13.61 103 ILE A O 1
ATOM 650 N N . TYR A 1 93 ? 15.332 0.478 -17.469 1.00 13.96 104 TYR A N 1
ATOM 651 C CA . TYR A 1 93 ? 16.146 -0.472 -18.205 1.00 16.06 104 TYR A CA 1
ATOM 652 C C . TYR A 1 93 ? 16.394 -1.761 -17.419 1.00 19.08 104 TYR A C 1
ATOM 653 O O . TYR A 1 93 ? 16.584 -2.817 -18.020 1.00 22.60 104 TYR A O 1
ATOM 662 N N . ARG A 1 94 ? 16.273 -1.687 -16.104 1.00 21.85 105 ARG A N 1
ATOM 663 C CA . ARG A 1 94 ? 16.297 -2.890 -15.221 1.00 25.58 105 ARG A CA 1
ATOM 664 C C . ARG A 1 94 ? 15.108 -3.798 -15.542 1.00 24.84 105 ARG A C 1
ATOM 665 O O . ARG A 1 94 ? 15.108 -4.974 -15.216 1.00 24.04 105 ARG A O 1
ATOM 673 N N . ASN A 1 95 ? 14.099 -3.239 -16.189 1.00 20.23 106 ASN A N 1
ATOM 674 C CA . ASN A 1 95 ? 12.860 -3.925 -16.453 1.00 20.17 106 ASN A CA 1
ATOM 675 C C . ASN A 1 95 ? 12.652 -4.158 -17.940 1.00 21.52 106 ASN A C 1
ATOM 676 O O . ASN A 1 95 ? 11.536 -4.376 -18.393 1.00 20.01 106 ASN A O 1
ATOM 681 N N . LEU A 1 96 ? 13.744 -4.128 -18.701 1.00 17.71 107 LEU A N 1
ATOM 682 C CA . LEU A 1 96 ? 13.706 -4.419 -20.103 1.00 19.84 107 LEU A CA 1
ATOM 683 C C . LEU A 1 96 ? 14.481 -5.702 -20.373 1.00 26.66 107 LEU A C 1
ATOM 684 O O . LEU A 1 96 ? 15.509 -5.958 -19.754 1.00 25.49 107 LEU A O 1
ATOM 689 N N . VAL A 1 97 ? 13.939 -6.498 -21.278 1.00 27.90 108 VAL A N 1
ATOM 690 C CA . VAL A 1 97 ? 14.483 -7.770 -21.671 1.00 30.19 108 VAL A CA 1
ATOM 691 C C . VAL A 1 97 ? 15.762 -7.532 -22.440 1.00 32.60 108 VAL A C 1
ATOM 692 O O . VAL A 1 97 ? 15.787 -6.662 -23.296 1.00 32.02 108 VAL A O 1
ATOM 708 N N . THR B 2 2 ? 3.533 21.608 -12.075 1.00 21.26 2 THR B N 1
ATOM 709 C CA . THR B 2 2 ? 2.710 20.430 -11.858 1.00 21.68 2 THR B CA 1
ATOM 710 C C . THR B 2 2 ? 3.479 19.159 -12.239 1.00 18.83 2 THR B C 1
ATOM 711 O O . THR B 2 2 ? 4.420 19.206 -13.007 1.00 17.93 2 THR B O 1
ATOM 715 N N . PHE B 2 3 ? 3.031 18.028 -11.682 1.00 19.28 3 PHE B N 1
ATOM 716 C CA . PHE B 2 3 ? 3.559 16.721 -12.039 1.00 18.58 3 PHE B CA 1
ATOM 717 C C . PHE B 2 3 ? 3.633 16.579 -13.543 1.00 17.31 3 PHE B C 1
ATOM 718 O O . PHE B 2 3 ? 4.710 16.243 -14.099 1.00 16.84 3 PHE B O 1
ATOM 726 N N . ALA B 2 4 ? 2.526 16.830 -14.241 1.00 16.35 4 ALA B N 1
ATOM 727 C CA . ALA B 2 4 ? 2.572 16.642 -15.677 1.00 18.50 4 ALA B CA 1
ATOM 728 C C . ALA B 2 4 ? 3.588 17.517 -16.426 1.00 17.27 4 ALA B C 1
ATOM 729 O O . ALA B 2 4 ? 4.172 17.067 -17.386 1.00 14.96 4 ALA B O 1
ATOM 731 N N . GLU B 2 5 ? 3.834 18.743 -15.954 1.00 17.69 5 GLU B N 1
ATOM 732 C CA . GLU B 2 5 ? 4.806 19.611 -16.590 1.00 19.81 5 GLU B CA 1
ATOM 733 C C . GLU B 2 5 ? 6.236 19.056 -16.429 1.00 18.13 5 GLU B C 1
ATOM 734 O O . GLU B 2 5 ? 7.087 19.100 -17.371 1.00 17.65 5 GLU B O 1
ATOM 740 N N . TYR B 2 6 ? 6.496 18.489 -15.270 1.00 15.82 6 TYR B N 1
ATOM 741 C CA . TYR B 2 6 ? 7.788 17.824 -15.054 1.00 17.06 6 TYR B CA 1
ATOM 742 C C . TYR B 2 6 ? 7.857 16.562 -15.931 1.00 17.76 6 TYR B C 1
ATOM 743 O O . TYR B 2 6 ? 8.900 16.264 -16.554 1.00 16.52 6 TYR B O 1
ATOM 752 N N . TRP B 2 7 ? 6.757 15.825 -15.999 1.00 15.20 7 TRP B N 1
ATOM 753 C CA . TRP B 2 7 ? 6.773 14.570 -16.703 1.00 14.53 7 TRP B CA 1
ATOM 754 C C . TRP B 2 7 ? 6.960 14.817 -18.206 1.00 15.55 7 TRP B C 1
ATOM 755 O O . TRP B 2 7 ? 7.597 14.008 -18.907 1.00 14.20 7 TRP B O 1
ATOM 766 N N . ALA B 2 8 ? 6.435 15.923 -18.684 1.00 13.93 8 ALA B N 1
ATOM 767 C CA . ALA B 2 8 ? 6.508 16.223 -20.117 1.00 15.82 8 ALA B CA 1
ATOM 768 C C . ALA B 2 8 ? 7.975 16.509 -20.520 1.00 15.81 8 ALA B C 1
ATOM 769 O O . ALA B 2 8 ? 8.390 16.205 -21.634 1.00 13.35 8 ALA B O 1
ATOM 771 N N . GLN B 2 9 ? 8.712 17.150 -19.613 1.00 15.68 9 GLN B N 1
ATOM 772 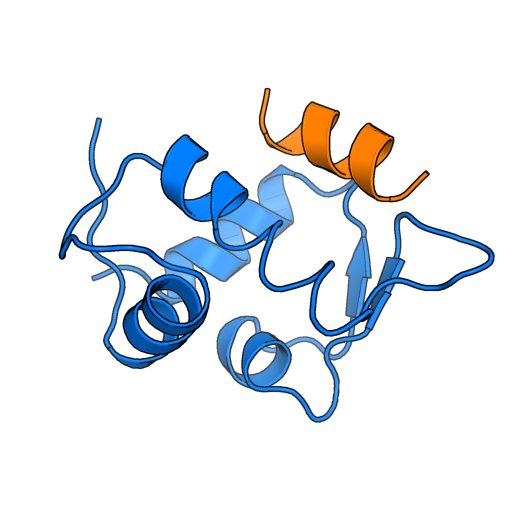C CA . GLN B 2 9 ? 10.155 17.385 -19.847 1.00 16.03 9 GLN B CA 1
ATOM 773 C C . GLN B 2 9 ? 10.864 16.080 -20.022 1.00 15.53 9 GLN B C 1
ATOM 774 O O . GLN B 2 9 ? 11.624 15.895 -20.985 1.00 15.61 9 GLN B O 1
ATOM 780 N N . LEU B 2 10 ? 10.584 15.153 -19.111 1.00 14.66 10 LEU B N 1
ATOM 781 C CA . LEU B 2 10 ? 11.114 13.808 -19.191 1.00 15.32 10 LEU B CA 1
ATOM 782 C C . LEU B 2 10 ? 10.755 13.141 -20.515 1.00 15.44 10 LEU B C 1
ATOM 783 O O . LEU B 2 10 ? 11.621 12.533 -21.206 1.00 13.35 10 LEU B O 1
ATOM 788 N N . ALA B 2 11 ? 9.467 13.230 -20.882 1.00 14.82 11 ALA B N 1
ATOM 789 C CA 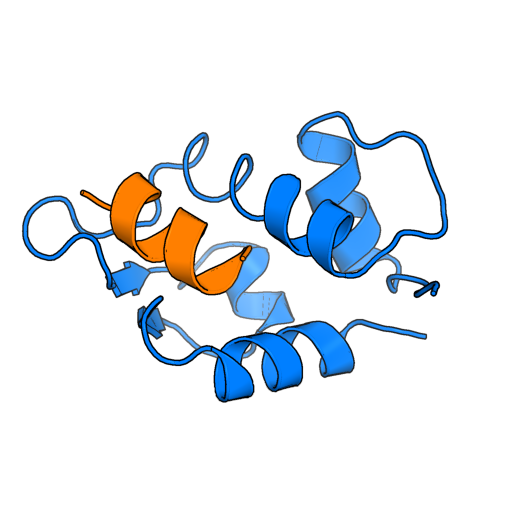. ALA B 2 11 ? 8.976 12.548 -22.097 1.00 14.92 11 ALA B CA 1
ATOM 790 C C . ALA B 2 11 ? 9.574 13.146 -23.374 1.00 16.22 11 ALA B C 1
ATOM 791 O O . ALA B 2 11 ? 9.830 12.407 -24.366 1.00 16.54 11 ALA B O 1
ATOM 793 N N . SER B 2 12 ? 9.872 14.434 -23.347 1.00 16.86 12 SER B N 1
ATOM 794 C CA . SER B 2 12 ? 10.443 15.075 -24.500 1.00 17.27 12 SER B CA 1
ATOM 795 C C . SER B 2 12 ? 11.912 14.728 -24.676 1.00 19.19 12 SER B C 1
ATOM 796 O O . SER B 2 12 ? 12.640 14.295 -23.718 1.00 19.83 12 SER B O 1
#

Nearest PDB structures (foldseek):
  5afg-assembly1_A  TM=1.012E+00  e=1.895E-17  Homo sapiens
  6h22-assembly2_B  TM=9.985E-01  e=3.581E-16  Homo sapiens
  3tpx-assembly1_A  TM=1.001E+00  e=6.625E-16  Homo sapiens
  4oq3-assembly1_A  TM=9.927E-01  e=8.132E-16  Homo sapiens
  1ycq-assembly1_A-2  TM=9.910E-01  e=1.466E-13  Xenopus laevis

Radius of gyration: 12.12 Å; Cα contacts (8 Å, |Δi|>4): 123; chains: 2; bounding box: 23×30×31 Å

B-factor: mean 23.91, std 10.64, range [11.59, 94.98]

Foldseek 3Di:
DKFAFADLLVVQLVVQPDDDRMDDVVSSVVSVVSSCVVVVQADPVQRQKGAQPPHSLCVQQVHRIDGVVPPVSVVVSRVSGTD/DVVVVVVVVVD